Protein AF-A0A2P8DAR3-F1 (afdb_monomer)

Radius of gyration: 21.13 Å; Cα contacts (8 Å, |Δi|>4): 47; chains: 1; bounding box: 34×31×62 Å

Organism: NCBI:txid1434707

Foldseek 3Di:
DPVVVVVCVVCLVVVLLVQLVCQLPVVLLVVVQVVCVVVVNRDPVVSVVLCPDPVNVVSSVVSSVVRSVVSVVVVVVVVVVVVVVVVVVVVVVVVVVD

Sequence (98 aa):
MYEWESRRSKGKWKHILLTAVIWGTLLPVIITSFYLARNGELSFGNLFQVIFDDEFLLTWLKYFGGAFLFALVMWHLAKRKYESLRNRQKSDGSNMAH

Secondary structure (DSSP, 8-state):
-HHHHHHHHHTHHHHHHHHHHHHHHHHHHHHHHHHHHHTT---HHHHHHHHTSHHHHHHHHHHHHHHHHHHHHHHHHHHHHHHHHHHHHHHHHHHT--

Solvent-accessible surface area (backbone atoms only — not comparable to full-atom values): 5276 Å² total; per-residue (Å²): 126,66,60,62,62,54,56,50,60,80,38,43,66,60,49,36,50,49,51,11,53,51,52,12,48,48,50,56,51,52,54,50,51,49,54,31,48,74,71,71,58,66,40,73,68,53,52,51,55,49,63,74,30,69,69,42,48,56,50,34,51,54,40,25,54,51,33,35,52,49,37,51,51,52,50,52,52,53,51,55,52,48,55,54,52,51,53,50,53,53,54,57,57,56,66,73,76,111

Structure (mmCIF, N/CA/C/O backbone):
data_AF-A0A2P8DAR3-F1
#
_entry.id   AF-A0A2P8DAR3-F1
#
loop_
_atom_site.group_PDB
_atom_site.id
_atom_site.type_symbol
_atom_site.label_atom_id
_atom_site.label_alt_id
_atom_site.label_comp_id
_atom_site.label_asym_id
_atom_site.label_entity_id
_atom_site.label_seq_id
_atom_site.pdbx_PDB_ins_code
_atom_site.Cartn_x
_atom_site.Cartn_y
_atom_site.Cartn_z
_atom_site.occupancy
_atom_site.B_iso_or_equiv
_atom_site.auth_seq_id
_atom_site.auth_comp_id
_atom_site.auth_asym_id
_atom_site.auth_atom_id
_atom_site.pdbx_PDB_model_num
ATOM 1 N N . MET A 1 1 ? -7.556 -3.190 32.013 1.00 49.81 1 MET A N 1
ATOM 2 C CA . MET A 1 1 ? -8.559 -3.751 31.070 1.00 49.81 1 MET A CA 1
ATOM 3 C C . MET A 1 1 ? -9.135 -2.710 30.096 1.00 49.81 1 MET A C 1
ATOM 5 O O . MET A 1 1 ? -9.230 -3.028 28.923 1.00 49.81 1 MET A O 1
ATOM 9 N N . TYR A 1 2 ? -9.439 -1.471 30.515 1.00 52.28 2 TYR A N 1
ATOM 10 C CA . TYR A 1 2 ? -9.960 -0.399 29.633 1.00 52.28 2 TYR A CA 1
ATOM 11 C C . TYR A 1 2 ? -8.932 0.235 28.670 1.00 52.28 2 TYR A C 1
ATOM 13 O O . TYR A 1 2 ? -9.296 0.784 27.631 1.00 52.28 2 TYR A O 1
ATOM 21 N N . GLU A 1 3 ? -7.639 0.175 28.991 1.00 48.44 3 GLU A N 1
ATOM 22 C CA . GLU A 1 3 ? -6.623 0.915 28.231 1.00 48.44 3 GLU A CA 1
ATOM 23 C C . GLU A 1 3 ? -6.339 0.349 26.843 1.00 48.44 3 GLU A C 1
ATOM 25 O O . GLU A 1 3 ? -6.097 1.120 25.921 1.00 48.44 3 GLU A O 1
ATOM 30 N N . TRP A 1 4 ? -6.378 -0.971 26.661 1.00 56.06 4 TRP A N 1
ATOM 31 C CA . TRP A 1 4 ? -6.102 -1.563 25.352 1.00 56.06 4 TRP A CA 1
ATOM 32 C C . TRP A 1 4 ? -7.220 -1.251 24.351 1.00 56.06 4 TRP A C 1
ATOM 34 O O . TRP A 1 4 ? -6.942 -0.838 23.233 1.00 56.06 4 TRP A O 1
ATOM 44 N N . GLU A 1 5 ? -8.484 -1.350 24.762 1.00 55.44 5 GLU A N 1
ATOM 45 C CA . GLU A 1 5 ? -9.653 -1.061 23.917 1.00 55.44 5 GLU A CA 1
ATOM 46 C C . GLU A 1 5 ? -9.755 0.449 23.590 1.00 55.44 5 GLU A C 1
ATOM 48 O O . GLU A 1 5 ? -10.021 0.842 22.449 1.00 55.44 5 GLU A O 1
ATOM 53 N N . SER A 1 6 ? -9.406 1.306 24.559 1.00 53.75 6 SER A N 1
ATOM 54 C CA . SER A 1 6 ? -9.292 2.766 24.407 1.00 53.75 6 SER A CA 1
ATOM 55 C C . SER A 1 6 ? -8.129 3.191 23.493 1.00 53.75 6 SER A C 1
ATOM 57 O O . SER A 1 6 ? -8.324 3.978 22.563 1.00 53.75 6 SER A O 1
ATOM 59 N N . ARG A 1 7 ? -6.923 2.629 23.677 1.00 58.12 7 ARG A N 1
ATOM 60 C CA . ARG A 1 7 ? -5.739 2.944 22.852 1.00 58.12 7 ARG A CA 1
ATOM 61 C C . ARG A 1 7 ? -5.857 2.369 21.437 1.00 58.12 7 ARG A C 1
ATOM 63 O O . ARG A 1 7 ? -5.463 3.030 20.477 1.00 58.12 7 ARG A O 1
ATOM 70 N N . ARG A 1 8 ? -6.441 1.174 21.278 1.00 59.75 8 ARG A N 1
ATOM 71 C CA . ARG A 1 8 ? -6.624 0.515 19.974 1.00 59.75 8 ARG A CA 1
ATOM 72 C C . ARG A 1 8 ? -7.723 1.190 19.142 1.00 59.75 8 ARG A C 1
ATOM 74 O O . ARG A 1 8 ? -7.545 1.341 17.938 1.00 59.75 8 ARG A O 1
ATOM 81 N N . SER A 1 9 ? -8.817 1.663 19.752 1.00 58.78 9 SER A N 1
ATOM 82 C CA . SER A 1 9 ? -9.869 2.399 19.025 1.00 58.78 9 SER A CA 1
ATOM 83 C C . SER A 1 9 ? -9.419 3.795 18.571 1.00 58.78 9 SER A C 1
ATOM 85 O O . SER A 1 9 ? -9.645 4.141 17.411 1.00 58.78 9 SER A O 1
ATOM 87 N N . LYS A 1 10 ? -8.683 4.545 19.410 1.00 63.88 10 LYS A N 1
ATOM 88 C CA . LYS A 1 10 ? -8.112 5.864 19.058 1.00 63.88 10 LYS A CA 1
ATOM 89 C C . LYS A 1 10 ? -7.116 5.816 17.889 1.00 63.88 10 LYS A C 1
ATOM 91 O O . LYS A 1 10 ? -6.951 6.812 17.195 1.00 63.88 10 LYS A O 1
ATOM 96 N N . GLY A 1 11 ? -6.475 4.669 17.647 1.00 69.25 11 GLY A N 1
ATOM 97 C CA . GLY A 1 11 ? -5.493 4.470 16.573 1.00 69.25 11 GLY A CA 1
ATOM 98 C C . GLY A 1 11 ? -5.980 3.657 15.369 1.00 69.25 11 GLY A C 1
ATOM 99 O O . GLY A 1 11 ? -5.194 3.435 14.451 1.00 69.25 11 GLY A O 1
ATOM 100 N N . LYS A 1 12 ? -7.245 3.206 15.347 1.00 73.88 12 LYS A N 1
ATOM 101 C CA . LYS A 1 12 ? -7.778 2.275 14.332 1.00 73.88 12 LYS A CA 1
ATOM 102 C C . LYS A 1 12 ? -7.546 2.769 12.906 1.00 73.88 12 LYS A C 1
ATOM 104 O O . LYS A 1 12 ? -6.945 2.069 12.097 1.00 73.88 12 LYS A O 1
ATOM 109 N N . TRP A 1 13 ? -8.018 3.977 12.610 1.00 77.75 13 TRP A N 1
ATOM 110 C CA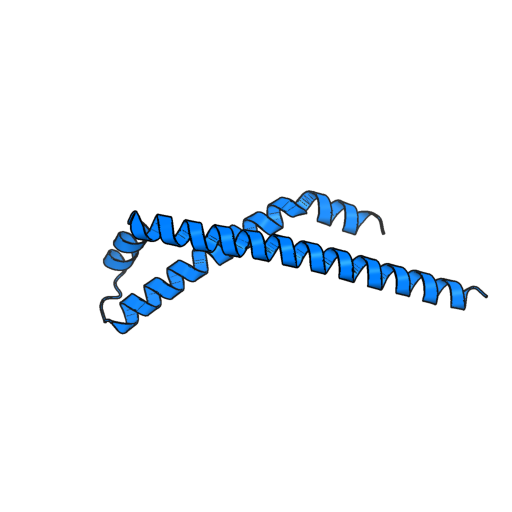 . TRP A 1 13 ? -7.913 4.553 11.271 1.00 77.75 13 TRP A CA 1
ATOM 111 C C . TRP A 1 13 ? -6.473 4.865 10.898 1.00 77.75 13 TRP A C 1
ATOM 113 O O . TRP A 1 13 ? -6.074 4.595 9.774 1.00 77.75 13 TRP A O 1
ATOM 123 N N . LYS A 1 14 ? -5.668 5.328 11.861 1.00 80.50 14 LYS A N 1
ATOM 124 C CA . LYS A 1 14 ? -4.239 5.566 11.647 1.00 80.50 14 LYS A CA 1
ATOM 125 C C . LYS A 1 14 ? -3.513 4.273 11.277 1.00 80.50 14 LYS A C 1
ATOM 127 O O . LYS A 1 14 ? -2.711 4.288 10.359 1.00 80.50 14 LYS A O 1
ATOM 132 N N . HIS A 1 15 ? -3.827 3.156 11.934 1.00 79.75 15 HIS A N 1
ATOM 133 C CA . HIS A 1 15 ? -3.242 1.855 11.614 1.00 79.75 15 HIS A CA 1
ATOM 134 C C . HIS A 1 15 ? -3.702 1.334 10.248 1.00 79.75 15 HIS A C 1
ATOM 136 O O . HIS A 1 15 ? -2.863 0.985 9.432 1.00 79.75 15 HIS A O 1
ATOM 142 N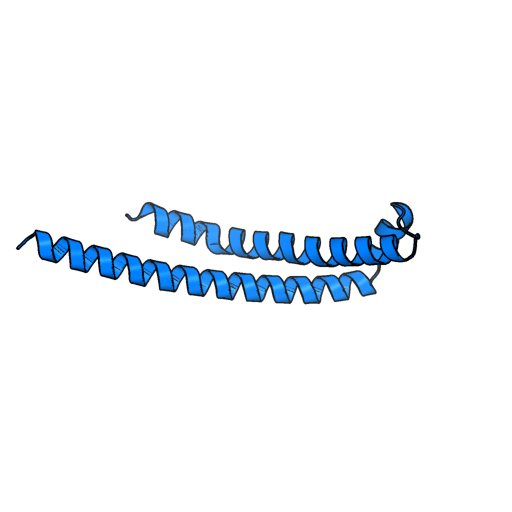 N . ILE A 1 16 ? -5.010 1.348 9.969 1.00 82.19 16 ILE A N 1
ATOM 143 C CA . ILE A 1 16 ? -5.566 0.884 8.686 1.00 82.19 16 ILE A CA 1
ATOM 144 C C . ILE A 1 16 ? -5.008 1.705 7.520 1.00 82.19 16 ILE A C 1
ATOM 146 O O . ILE A 1 16 ? -4.556 1.127 6.536 1.00 82.19 16 ILE A O 1
ATOM 150 N N . LEU A 1 17 ? -4.994 3.037 7.643 1.00 82.94 17 LEU A N 1
ATOM 151 C CA . LEU A 1 17 ? -4.438 3.926 6.625 1.00 82.94 17 LEU A CA 1
ATOM 152 C C . LEU A 1 17 ? -2.934 3.717 6.466 1.00 82.94 17 LEU A C 1
ATOM 154 O O . LEU A 1 17 ? -2.471 3.600 5.342 1.00 82.94 17 LEU A O 1
ATOM 158 N N . LEU A 1 18 ? -2.173 3.604 7.558 1.00 84.62 18 LEU A N 1
ATOM 159 C CA . LEU A 1 18 ? -0.735 3.344 7.483 1.00 84.62 18 LEU A CA 1
ATOM 160 C C . LEU A 1 18 ? -0.450 2.013 6.773 1.00 84.62 18 LEU A C 1
ATOM 162 O O . LEU A 1 18 ? 0.395 1.962 5.888 1.00 84.62 18 LEU A O 1
ATOM 166 N N . THR A 1 19 ? -1.172 0.946 7.117 1.00 83.06 19 THR A N 1
ATOM 167 C CA . THR A 1 19 ? -1.032 -0.359 6.461 1.00 83.06 19 THR A CA 1
ATOM 168 C C . THR A 1 19 ? -1.396 -0.274 4.980 1.00 83.06 19 THR A C 1
ATOM 170 O O . THR A 1 19 ? -0.648 -0.786 4.153 1.00 83.06 19 THR A O 1
ATOM 173 N N . ALA A 1 20 ? -2.490 0.406 4.634 1.00 84.81 20 ALA A N 1
ATOM 174 C CA . ALA A 1 20 ? -2.907 0.592 3.248 1.00 84.81 20 ALA A CA 1
ATOM 175 C C . ALA A 1 20 ? -1.895 1.416 2.439 1.00 84.81 20 ALA A C 1
ATOM 177 O O . ALA A 1 20 ? -1.558 1.030 1.327 1.00 84.81 20 ALA A O 1
ATOM 178 N N . VAL A 1 21 ? -1.364 2.506 3.005 1.00 86.12 21 VAL A N 1
ATOM 179 C CA . VAL A 1 21 ? -0.357 3.359 2.353 1.00 86.12 21 VAL A CA 1
ATOM 180 C C . VAL A 1 21 ? 0.947 2.597 2.168 1.00 86.12 21 VAL A C 1
ATOM 182 O O . VAL A 1 21 ? 1.469 2.565 1.058 1.00 86.12 21 VAL A O 1
ATOM 185 N N . ILE A 1 22 ? 1.463 1.960 3.224 1.00 87.06 22 ILE A N 1
ATOM 186 C CA . ILE A 1 22 ? 2.733 1.232 3.160 1.00 87.06 22 ILE A CA 1
ATOM 187 C C . ILE A 1 22 ? 2.622 0.116 2.131 1.00 87.06 22 ILE A C 1
ATOM 189 O O . ILE A 1 22 ? 3.377 0.115 1.169 1.00 87.06 22 ILE A O 1
ATOM 193 N N . TRP A 1 23 ? 1.666 -0.801 2.284 1.00 84.12 23 TRP A N 1
ATOM 194 C CA . TRP A 1 23 ? 1.581 -1.968 1.406 1.00 84.12 23 TRP A CA 1
ATOM 195 C C . TRP A 1 23 ? 1.069 -1.628 0.012 1.00 84.12 23 TRP A C 1
ATOM 197 O O . TRP A 1 23 ? 1.591 -2.160 -0.964 1.00 84.12 23 TRP A O 1
ATOM 207 N N . GLY A 1 24 ? 0.107 -0.712 -0.092 1.00 84.62 24 GLY A N 1
ATOM 208 C CA . GLY A 1 24 ? -0.414 -0.230 -1.368 1.00 84.62 24 GLY A CA 1
ATOM 209 C C . GLY A 1 24 ? 0.630 0.507 -2.202 1.00 84.62 24 GLY A C 1
ATOM 210 O O . GLY A 1 24 ? 0.522 0.494 -3.419 1.00 84.62 24 GLY A O 1
ATOM 211 N N . THR A 1 25 ? 1.662 1.084 -1.575 1.00 86.44 25 THR A N 1
ATOM 212 C CA . THR A 1 25 ? 2.766 1.759 -2.278 1.00 86.44 25 THR A CA 1
ATOM 213 C C . THR A 1 25 ? 3.975 0.848 -2.476 1.00 86.44 25 THR A C 1
ATOM 215 O O . THR A 1 25 ? 4.526 0.809 -3.572 1.00 86.44 25 THR A O 1
ATOM 218 N N . LEU A 1 26 ? 4.379 0.072 -1.463 1.00 87.94 26 LEU A N 1
ATOM 219 C CA . LEU A 1 26 ? 5.555 -0.800 -1.565 1.00 87.94 26 LEU A CA 1
ATOM 220 C C . LEU A 1 26 ? 5.390 -1.851 -2.662 1.00 87.94 26 LEU A C 1
ATOM 222 O O . LEU A 1 26 ? 6.319 -2.076 -3.429 1.00 87.94 26 LEU A O 1
ATOM 226 N N . LEU A 1 27 ? 4.227 -2.508 -2.721 1.00 86.88 27 LEU A N 1
ATOM 227 C CA . LEU A 1 27 ? 3.982 -3.602 -3.660 1.00 86.88 27 LEU A CA 1
ATOM 228 C C . LEU A 1 27 ? 4.154 -3.177 -5.125 1.00 86.88 27 LEU A C 1
ATOM 230 O O . LEU A 1 27 ? 4.986 -3.783 -5.800 1.00 86.88 27 LEU A O 1
ATOM 234 N N . PRO A 1 28 ? 3.448 -2.150 -5.637 1.00 88.25 28 PRO A N 1
ATOM 235 C CA . PRO A 1 28 ? 3.605 -1.737 -7.029 1.00 88.25 28 PRO A CA 1
ATOM 236 C C . PRO A 1 28 ? 5.014 -1.221 -7.335 1.00 88.25 28 PRO A C 1
ATOM 238 O O . PRO A 1 28 ? 5.533 -1.514 -8.412 1.00 88.25 28 PRO A O 1
ATOM 241 N N . VAL A 1 29 ? 5.677 -0.537 -6.394 1.00 89.06 29 VAL A N 1
ATOM 242 C CA . VAL A 1 29 ? 7.071 -0.093 -6.575 1.00 89.06 29 VAL A CA 1
ATOM 243 C C . VAL A 1 29 ? 8.016 -1.289 -6.696 1.00 89.06 29 VAL A C 1
ATOM 245 O O . VAL A 1 29 ? 8.822 -1.330 -7.621 1.00 89.06 29 VAL A O 1
ATOM 248 N N . ILE A 1 30 ? 7.905 -2.291 -5.819 1.00 90.56 30 ILE A N 1
ATOM 249 C CA . ILE A 1 30 ? 8.729 -3.510 -5.872 1.00 90.56 30 ILE A CA 1
ATOM 250 C C . ILE A 1 30 ? 8.478 -4.285 -7.167 1.00 90.56 30 ILE A C 1
ATOM 252 O O . ILE A 1 30 ? 9.435 -4.686 -7.826 1.00 90.56 30 ILE A O 1
ATOM 256 N N . ILE A 1 31 ? 7.213 -4.471 -7.555 1.00 90.31 31 ILE A N 1
ATOM 257 C CA . ILE A 1 31 ? 6.840 -5.179 -8.789 1.00 90.31 31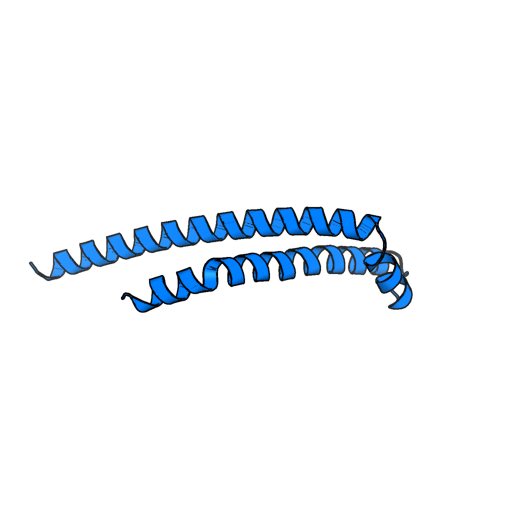 ILE A CA 1
ATOM 258 C C . ILE A 1 31 ? 7.445 -4.477 -10.010 1.00 90.31 31 ILE A C 1
ATOM 260 O O . ILE A 1 31 ? 8.063 -5.125 -10.851 1.00 90.31 31 ILE A O 1
ATOM 264 N N . THR A 1 32 ? 7.327 -3.152 -10.071 1.00 89.00 32 THR A N 1
ATOM 265 C CA . THR A 1 32 ? 7.862 -2.336 -11.171 1.00 89.00 32 THR A CA 1
ATOM 266 C C . THR A 1 32 ? 9.386 -2.355 -11.193 1.00 89.00 32 THR A C 1
ATOM 268 O O . THR A 1 32 ? 9.991 -2.538 -12.246 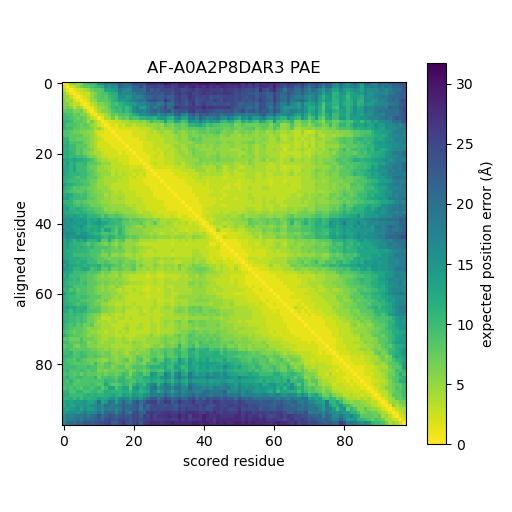1.00 89.00 32 THR A O 1
ATOM 271 N N . SER A 1 33 ? 10.018 -2.255 -10.022 1.00 90.19 33 SER A N 1
ATOM 272 C CA . SER A 1 33 ? 11.476 -2.347 -9.889 1.00 90.19 33 SER A CA 1
ATOM 273 C C . SER A 1 33 ? 11.983 -3.697 -10.390 1.00 90.19 33 SER A C 1
ATOM 275 O O . SER A 1 33 ? 12.965 -3.760 -11.122 1.00 90.19 33 SER A O 1
ATOM 277 N N . PHE A 1 34 ? 11.294 -4.785 -10.039 1.00 93.44 34 PHE A N 1
ATOM 278 C CA . PHE A 1 34 ? 11.642 -6.128 -10.489 1.00 93.44 34 PHE A CA 1
ATOM 279 C C . PHE A 1 34 ? 11.433 -6.309 -11.997 1.00 93.44 34 PHE A C 1
ATOM 281 O O . PHE A 1 34 ? 12.264 -6.926 -12.659 1.00 93.44 34 PHE A O 1
ATOM 288 N N . TYR A 1 35 ? 10.357 -5.746 -12.552 1.00 90.69 35 TYR A N 1
ATOM 289 C CA . TYR A 1 35 ? 10.095 -5.758 -13.992 1.00 90.69 35 TYR A CA 1
ATOM 290 C C . TYR A 1 35 ? 11.208 -5.048 -14.778 1.00 90.69 35 TYR A C 1
ATOM 292 O O . TYR A 1 35 ? 11.773 -5.625 -15.705 1.00 90.69 35 TYR A O 1
ATOM 300 N N . LEU A 1 36 ? 11.602 -3.848 -14.343 1.00 91.62 36 LEU A N 1
ATOM 301 C CA . LEU A 1 36 ? 12.708 -3.097 -14.946 1.00 91.62 36 LEU A CA 1
ATOM 302 C C . LEU A 1 36 ? 14.054 -3.812 -14.773 1.00 91.62 36 LEU A C 1
ATOM 304 O O . LEU A 1 36 ? 14.848 -3.870 -15.710 1.00 91.62 36 LEU A O 1
ATOM 308 N N . ALA A 1 37 ? 14.303 -4.408 -13.602 1.00 91.94 37 ALA A N 1
ATOM 309 C CA . ALA A 1 37 ? 15.511 -5.193 -13.340 1.00 91.94 37 ALA A CA 1
ATOM 310 C C . ALA A 1 37 ? 15.619 -6.397 -14.276 1.00 91.94 37 ALA A C 1
ATOM 312 O O . ALA A 1 37 ? 16.687 -6.661 -14.826 1.00 91.94 37 ALA A O 1
ATOM 313 N N . ARG A 1 38 ? 14.506 -7.103 -14.494 1.00 93.31 38 ARG A N 1
ATOM 314 C CA . ARG A 1 38 ? 14.442 -8.254 -15.395 1.00 93.31 38 ARG A CA 1
ATOM 315 C C . ARG A 1 38 ? 14.733 -7.872 -16.846 1.00 93.31 38 ARG A C 1
ATOM 317 O O . ARG A 1 38 ? 15.346 -8.666 -17.552 1.00 93.31 38 ARG A O 1
ATOM 324 N N . ASN A 1 39 ? 14.327 -6.679 -17.268 1.00 91.62 39 ASN A N 1
ATOM 325 C CA . ASN A 1 39 ? 14.568 -6.177 -18.621 1.00 91.62 39 ASN A CA 1
ATOM 326 C C . ASN A 1 39 ? 15.952 -5.522 -18.786 1.00 91.62 39 ASN A C 1
ATOM 328 O O . ASN A 1 39 ? 16.300 -5.114 -19.887 1.00 91.62 39 ASN A O 1
ATOM 332 N N . GLY A 1 40 ? 16.753 -5.422 -17.717 1.00 91.06 40 GLY A N 1
ATOM 333 C CA . GLY A 1 40 ? 18.057 -4.750 -17.749 1.00 91.06 40 GLY A CA 1
ATOM 334 C C . GLY A 1 40 ? 17.971 -3.220 -17.813 1.00 91.06 40 GLY A C 1
ATOM 335 O O . GLY A 1 40 ? 18.978 -2.557 -18.033 1.00 91.06 40 GLY A O 1
ATOM 336 N N . GLU A 1 41 ? 16.786 -2.651 -17.590 1.00 90.38 41 GLU A N 1
ATOM 337 C CA . GLU A 1 41 ? 16.492 -1.216 -17.705 1.00 90.38 41 GLU A CA 1
ATOM 338 C C . GLU A 1 41 ? 16.405 -0.522 -16.338 1.00 90.38 41 GLU A C 1
ATOM 340 O O . GLU A 1 41 ? 15.967 0.630 -16.237 1.00 90.38 41 GLU A O 1
ATOM 345 N N . LEU A 1 42 ? 16.802 -1.215 -15.264 1.00 89.69 42 LEU A N 1
ATOM 346 C CA . LEU A 1 42 ? 16.764 -0.664 -13.916 1.00 89.69 42 LEU A CA 1
ATOM 347 C C . LEU A 1 42 ? 17.801 0.451 -13.766 1.00 89.69 42 LEU A C 1
ATOM 349 O O . LEU A 1 42 ? 18.977 0.220 -13.492 1.00 89.69 42 LEU A O 1
ATOM 353 N N . SER A 1 43 ? 17.320 1.679 -13.883 1.00 91.56 43 SER A N 1
ATOM 354 C CA . SER A 1 43 ? 18.030 2.887 -13.497 1.00 91.56 43 SER A CA 1
ATOM 355 C C . SER A 1 43 ? 17.125 3.740 -12.615 1.00 91.56 43 SER A C 1
ATOM 357 O O . SER A 1 43 ? 15.898 3.673 -12.715 1.00 91.56 43 SER A O 1
ATOM 359 N N . PHE A 1 44 ? 17.719 4.568 -11.752 1.00 87.38 44 PHE A N 1
ATOM 360 C CA . PHE A 1 44 ? 16.941 5.502 -10.936 1.00 87.38 44 PHE A CA 1
ATOM 361 C C . PHE A 1 44 ? 16.094 6.446 -11.803 1.00 87.38 44 PHE A C 1
ATOM 363 O O . PHE A 1 44 ? 14.950 6.710 -11.455 1.00 87.38 44 PHE A O 1
ATOM 370 N N . GLY A 1 45 ? 16.616 6.898 -12.951 1.00 89.56 45 GLY A N 1
ATOM 371 C CA . GLY A 1 45 ? 15.884 7.766 -13.878 1.00 89.56 45 GLY A CA 1
ATOM 372 C C . GLY A 1 45 ? 14.621 7.108 -14.437 1.00 89.56 45 GLY A C 1
ATOM 373 O O . GLY A 1 45 ? 13.540 7.685 -14.336 1.00 89.56 45 GLY A O 1
ATOM 374 N N . ASN A 1 46 ? 14.742 5.875 -14.938 1.00 88.25 46 ASN A N 1
ATOM 375 C CA . ASN A 1 46 ? 13.611 5.123 -15.489 1.00 88.25 46 ASN A CA 1
ATOM 376 C C . ASN A 1 46 ? 12.579 4.793 -14.407 1.00 88.25 46 ASN A C 1
ATOM 378 O O . ASN A 1 46 ? 11.381 4.941 -14.624 1.00 88.25 46 ASN A O 1
ATOM 382 N N . LEU A 1 47 ? 13.039 4.394 -13.216 1.00 88.38 47 LEU A N 1
ATOM 383 C CA . LEU A 1 47 ? 12.155 4.106 -12.091 1.00 88.38 47 LEU A CA 1
ATOM 384 C C . LEU A 1 47 ? 11.327 5.340 -11.704 1.00 88.38 47 LEU A C 1
ATOM 386 O O . LEU A 1 47 ? 10.120 5.231 -11.512 1.00 88.38 47 LEU A O 1
ATOM 390 N N . PHE A 1 48 ? 11.961 6.511 -11.611 1.00 89.12 48 PHE A N 1
ATOM 391 C CA . PHE A 1 48 ? 11.258 7.750 -11.293 1.00 89.12 48 PHE A CA 1
ATOM 392 C C . PHE A 1 48 ? 10.259 8.141 -12.380 1.00 89.12 48 PHE A C 1
ATOM 394 O O . PHE A 1 48 ? 9.130 8.482 -12.044 1.00 89.12 48 PHE A O 1
ATOM 401 N N . GLN A 1 49 ? 10.631 8.044 -13.659 1.00 89.50 49 GLN A N 1
ATOM 402 C CA . GLN A 1 49 ? 9.699 8.313 -14.755 1.00 89.50 49 GLN A CA 1
ATOM 403 C C . GLN A 1 49 ? 8.464 7.413 -14.688 1.00 89.50 49 GLN A C 1
ATOM 405 O O . GLN A 1 49 ? 7.353 7.921 -14.764 1.00 89.50 49 GLN A O 1
ATOM 410 N N . VAL A 1 50 ? 8.646 6.108 -14.463 1.00 88.75 50 VAL A N 1
ATOM 411 C CA . VAL A 1 50 ? 7.526 5.162 -14.367 1.00 88.75 50 VAL A CA 1
ATOM 412 C C . VAL A 1 50 ? 6.670 5.421 -13.126 1.00 88.75 50 VAL A C 1
ATOM 414 O O . VAL A 1 50 ? 5.453 5.350 -13.209 1.00 88.75 50 VAL A O 1
ATOM 417 N N . ILE A 1 51 ? 7.262 5.747 -11.973 1.00 87.06 51 ILE A N 1
ATOM 418 C CA . ILE A 1 51 ? 6.498 6.011 -10.737 1.00 87.06 51 ILE A CA 1
ATOM 419 C C . ILE A 1 51 ? 5.617 7.263 -10.857 1.00 87.06 51 ILE A C 1
ATOM 421 O O . ILE A 1 51 ? 4.546 7.316 -10.253 1.00 87.06 51 ILE A O 1
ATOM 425 N N . PHE A 1 52 ? 6.071 8.274 -11.598 1.00 86.94 52 PHE A N 1
ATOM 426 C CA . PHE A 1 52 ? 5.332 9.521 -11.802 1.00 86.94 52 PHE A CA 1
ATOM 427 C C . PHE A 1 52 ? 4.407 9.499 -13.023 1.00 86.94 52 PHE A C 1
ATOM 429 O O . PHE A 1 52 ? 3.766 10.509 -13.302 1.00 86.94 52 PHE A O 1
ATOM 436 N N . ASP A 1 53 ? 4.323 8.369 -13.723 1.00 91.81 53 ASP A N 1
ATOM 437 C CA . ASP A 1 53 ? 3.433 8.201 -14.862 1.00 91.81 53 ASP A CA 1
ATOM 438 C C . ASP A 1 53 ? 1.975 7.960 -14.428 1.00 91.81 53 ASP A C 1
ATOM 440 O O . ASP A 1 53 ? 1.688 7.328 -13.402 1.00 91.81 53 ASP A O 1
ATOM 444 N N . ASP A 1 54 ? 1.032 8.436 -15.238 1.00 90.88 54 ASP A N 1
ATOM 445 C CA . ASP A 1 54 ? -0.401 8.368 -14.946 1.00 90.88 54 ASP A CA 1
ATOM 446 C C . ASP A 1 54 ? -0.905 6.913 -14.910 1.00 90.88 54 ASP A C 1
ATOM 448 O O . ASP A 1 54 ? -1.758 6.554 -14.087 1.00 90.88 54 ASP A O 1
ATOM 452 N N . GLU A 1 55 ? -0.341 6.032 -15.743 1.00 89.00 55 GLU A N 1
ATOM 453 C CA . GLU A 1 55 ? -0.666 4.601 -15.734 1.00 89.00 55 GLU A CA 1
ATOM 454 C C . GLU A 1 55 ? -0.253 3.925 -14.421 1.00 89.00 55 GLU A C 1
ATOM 456 O O . GLU A 1 55 ? -0.990 3.091 -13.863 1.00 89.00 55 GLU A O 1
ATOM 461 N N . PHE A 1 56 ? 0.908 4.310 -13.886 1.00 88.56 56 PHE A N 1
ATOM 462 C CA . PHE A 1 56 ? 1.371 3.821 -12.597 1.00 88.56 56 PHE A CA 1
ATOM 463 C C . PHE A 1 56 ? 0.484 4.337 -11.467 1.00 88.56 56 PHE A C 1
ATOM 465 O O . PHE A 1 56 ? 0.117 3.548 -10.598 1.00 88.56 56 PHE A O 1
ATOM 472 N N . LEU A 1 57 ? 0.059 5.604 -11.490 1.00 87.62 57 LEU A N 1
ATOM 473 C CA . LEU A 1 57 ? -0.850 6.169 -10.484 1.00 87.62 57 LEU A CA 1
ATOM 474 C C . LEU A 1 57 ? -2.202 5.443 -10.443 1.00 87.62 57 LEU A C 1
ATOM 476 O O . LEU A 1 57 ? -2.701 5.119 -9.361 1.00 87.62 57 LEU A O 1
ATOM 480 N N . LEU A 1 58 ? -2.781 5.121 -11.603 1.00 88.69 58 LEU A N 1
ATOM 481 C CA . LEU A 1 58 ? -4.014 4.329 -11.686 1.00 88.69 58 LEU A CA 1
ATOM 482 C C . LEU A 1 58 ? -3.820 2.915 -11.133 1.00 88.69 58 LEU A C 1
ATOM 484 O O . LEU A 1 58 ? -4.691 2.378 -10.440 1.00 88.69 58 LEU A O 1
ATOM 488 N N . THR A 1 59 ? -2.674 2.304 -11.423 1.00 87.50 59 THR A N 1
ATOM 489 C CA . THR A 1 59 ? -2.313 0.985 -10.900 1.00 87.50 59 THR A CA 1
ATOM 490 C C . THR A 1 59 ? -2.123 1.038 -9.386 1.00 87.50 59 THR A C 1
ATOM 492 O O . THR A 1 59 ? -2.720 0.241 -8.660 1.00 87.50 59 THR A O 1
ATOM 495 N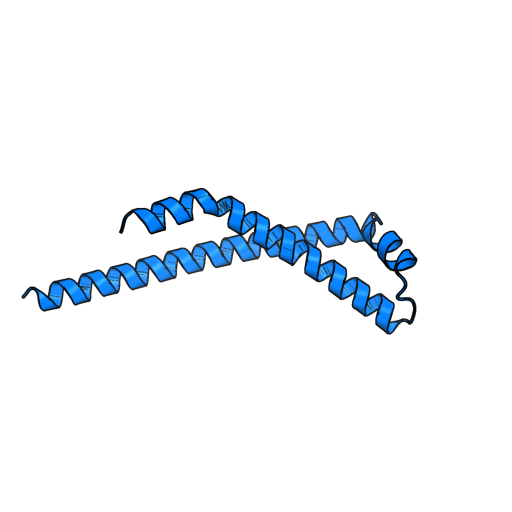 N . TRP A 1 60 ? -1.380 2.023 -8.890 1.00 89.31 60 TRP A N 1
ATOM 496 C CA . TRP A 1 60 ? -1.176 2.288 -7.471 1.00 89.31 60 TRP A CA 1
ATOM 497 C C . TRP A 1 60 ? -2.506 2.466 -6.738 1.00 89.31 60 TRP A C 1
ATOM 499 O O . TRP A 1 60 ? -2.714 1.833 -5.705 1.00 89.31 60 TRP A O 1
ATOM 509 N N . LEU A 1 61 ? -3.454 3.222 -7.300 1.00 89.69 61 LEU A N 1
ATOM 510 C CA . LEU A 1 61 ? -4.771 3.430 -6.695 1.00 89.69 61 LEU A CA 1
ATOM 511 C C . LEU A 1 61 ? -5.550 2.113 -6.529 1.00 89.69 61 LEU A C 1
ATOM 513 O O . LEU A 1 61 ? -6.190 1.897 -5.496 1.00 89.69 61 LEU A O 1
ATOM 517 N N . LYS A 1 62 ? -5.459 1.195 -7.502 1.00 88.44 62 LYS A N 1
ATOM 518 C CA . LYS A 1 62 ? -6.066 -0.147 -7.411 1.00 88.44 62 LYS A CA 1
ATOM 519 C C . LYS A 1 62 ? -5.437 -0.973 -6.287 1.00 88.44 62 LYS A C 1
ATOM 521 O O . LYS A 1 62 ? -6.162 -1.555 -5.4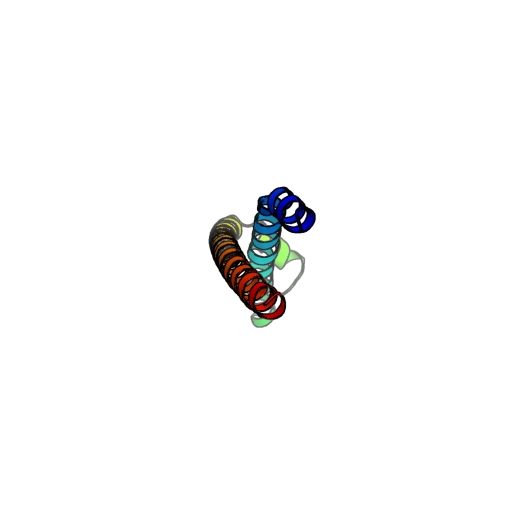77 1.00 88.44 62 LYS A O 1
ATOM 526 N N . TYR A 1 63 ? -4.105 -1.002 -6.203 1.00 86.88 63 TYR A N 1
ATOM 527 C CA . TYR A 1 63 ? -3.389 -1.712 -5.136 1.00 86.88 63 TYR A CA 1
ATOM 528 C C . TYR A 1 63 ? -3.666 -1.109 -3.759 1.00 86.88 63 TYR A C 1
ATOM 530 O O . TYR A 1 63 ? -3.895 -1.848 -2.801 1.00 86.88 63 TYR A O 1
ATOM 538 N N . PHE A 1 64 ? -3.719 0.218 -3.662 1.00 87.56 64 PHE A N 1
ATOM 539 C CA . PHE A 1 64 ? -4.079 0.935 -2.447 1.00 87.56 64 PHE A CA 1
ATOM 540 C C . PHE A 1 64 ? -5.490 0.572 -1.977 1.00 87.56 64 PHE A C 1
ATOM 542 O O . PHE A 1 64 ? -5.676 0.212 -0.813 1.00 87.56 64 PHE A O 1
ATOM 549 N N . GLY A 1 65 ? -6.475 0.582 -2.880 1.00 88.12 65 GLY A N 1
ATOM 550 C CA . GLY A 1 65 ? -7.843 0.159 -2.576 1.00 88.12 65 GLY A CA 1
ATOM 551 C C . GLY A 1 65 ? -7.914 -1.289 -2.079 1.00 88.12 65 GLY A C 1
ATOM 552 O O . GLY A 1 65 ? -8.567 -1.569 -1.072 1.00 88.12 65 GLY A O 1
ATOM 553 N N . GLY A 1 66 ? -7.183 -2.203 -2.724 1.00 88.56 66 GLY A N 1
ATOM 554 C CA . GLY A 1 66 ? -7.081 -3.602 -2.298 1.00 88.56 66 GLY A CA 1
ATOM 555 C C . GLY A 1 66 ? -6.443 -3.763 -0.913 1.00 88.56 66 GLY A C 1
ATOM 556 O O . GLY A 1 66 ? -7.001 -4.440 -0.048 1.00 88.56 66 GLY A O 1
ATOM 557 N N . ALA A 1 67 ? -5.315 -3.094 -0.665 1.00 87.81 67 ALA A N 1
ATOM 558 C CA . ALA A 1 67 ? -4.628 -3.106 0.627 1.00 87.81 67 ALA A CA 1
ATOM 559 C C . ALA A 1 67 ? -5.490 -2.495 1.744 1.00 87.81 67 ALA A C 1
ATOM 561 O O . ALA A 1 67 ? -5.489 -2.987 2.874 1.00 87.81 67 ALA A O 1
ATOM 562 N N . PHE A 1 68 ? -6.272 -1.462 1.428 1.00 87.81 68 PHE A N 1
ATOM 563 C CA . PHE A 1 68 ? -7.216 -0.843 2.351 1.00 87.81 68 PHE A CA 1
ATOM 564 C C . PHE A 1 68 ? -8.356 -1.791 2.740 1.00 87.81 68 PHE A C 1
ATOM 566 O O . PHE A 1 68 ? -8.629 -1.973 3.931 1.00 87.81 68 PHE A O 1
ATOM 573 N N . LEU A 1 69 ? -8.982 -2.454 1.763 1.00 89.31 69 LEU A N 1
ATOM 574 C CA . LEU A 1 69 ? -10.006 -3.471 2.021 1.00 89.31 69 LEU A CA 1
ATOM 575 C C . LEU A 1 69 ? -9.440 -4.640 2.834 1.00 89.31 69 LEU A C 1
ATOM 577 O O . LEU A 1 69 ? -10.052 -5.069 3.812 1.00 89.31 69 LEU A O 1
ATOM 581 N N . PHE A 1 70 ? -8.241 -5.110 2.492 1.00 87.19 70 PHE A N 1
ATOM 582 C CA . PHE A 1 70 ? -7.552 -6.152 3.246 1.00 87.19 70 PHE A CA 1
ATOM 583 C C . PHE A 1 70 ? -7.303 -5.736 4.703 1.00 87.19 70 PHE A C 1
ATOM 585 O O . PHE A 1 70 ? -7.619 -6.488 5.627 1.00 87.19 70 PHE A O 1
ATOM 592 N N . ALA A 1 71 ? -6.809 -4.518 4.937 1.00 86.19 71 ALA A N 1
ATOM 593 C CA . ALA A 1 71 ? -6.582 -3.991 6.280 1.00 86.19 71 ALA A CA 1
ATOM 594 C C . ALA A 1 71 ? -7.886 -3.891 7.095 1.00 86.19 71 ALA A C 1
ATOM 596 O O . ALA A 1 71 ? -7.890 -4.204 8.290 1.00 86.19 71 ALA A O 1
ATOM 597 N N . LEU A 1 72 ? -9.008 -3.527 6.463 1.00 87.50 72 LEU A N 1
ATOM 598 C CA . LEU A 1 72 ? -10.331 -3.531 7.097 1.00 87.50 72 LEU A CA 1
ATOM 599 C C . LEU A 1 72 ? -10.775 -4.939 7.510 1.00 87.50 72 LEU A C 1
ATOM 601 O O . LEU A 1 72 ? -11.236 -5.131 8.640 1.00 87.50 72 LEU A O 1
ATOM 605 N N . VAL A 1 73 ? -10.609 -5.929 6.6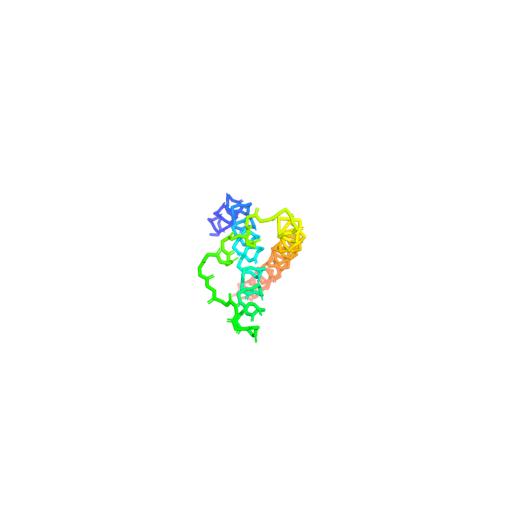31 1.00 87.31 73 VAL A N 1
ATOM 606 C CA . VAL A 1 73 ? -10.947 -7.332 6.921 1.00 87.31 73 VAL A CA 1
ATOM 607 C C . VAL A 1 73 ? -10.081 -7.869 8.057 1.00 87.31 73 VAL A C 1
ATOM 609 O O . VAL A 1 73 ? -10.603 -8.427 9.025 1.00 87.31 73 VAL A O 1
ATOM 612 N N . MET A 1 74 ? -8.769 -7.647 7.994 1.00 83.81 74 MET A N 1
ATOM 613 C CA . MET A 1 74 ? -7.832 -8.080 9.032 1.00 83.81 74 MET A CA 1
ATOM 614 C C . MET A 1 74 ? -8.142 -7.438 10.381 1.00 83.81 74 MET A C 1
ATOM 616 O O . MET A 1 74 ? -8.113 -8.110 11.414 1.00 83.81 74 MET A O 1
ATOM 620 N N . TRP A 1 75 ? -8.520 -6.160 10.385 1.00 83.44 75 TRP A N 1
ATOM 621 C CA . TRP A 1 75 ? -8.995 -5.495 11.589 1.00 83.44 75 TRP A CA 1
ATOM 622 C C . TRP A 1 75 ? -10.247 -6.167 12.165 1.00 83.44 75 TRP A C 1
ATOM 624 O O . TRP A 1 75 ? -10.318 -6.426 13.370 1.00 83.44 75 TRP A O 1
ATOM 634 N N . HIS A 1 76 ? -11.233 -6.462 11.316 1.00 84.38 76 HIS A N 1
ATOM 635 C CA . HIS A 1 76 ? -12.477 -7.102 11.732 1.00 84.38 76 HIS A CA 1
ATOM 636 C C . HIS A 1 76 ? -12.234 -8.499 12.326 1.00 84.38 76 HIS A C 1
ATOM 638 O O . HIS A 1 76 ? -12.733 -8.814 13.409 1.00 84.38 76 HIS A O 1
ATOM 644 N N . LEU A 1 77 ? -11.397 -9.313 11.677 1.00 83.62 77 LEU A N 1
ATOM 645 C CA . LEU A 1 77 ? -11.005 -10.635 12.173 1.00 83.62 77 LEU A CA 1
ATOM 646 C C . LEU A 1 77 ? -10.255 -10.548 13.506 1.00 83.62 77 LEU A C 1
ATOM 648 O O . LEU A 1 77 ? -10.542 -11.311 14.431 1.00 83.62 77 LEU A O 1
ATOM 652 N N . ALA A 1 78 ? -9.335 -9.590 13.641 1.00 80.75 78 ALA A N 1
ATOM 653 C CA . ALA A 1 78 ? -8.592 -9.382 14.878 1.00 80.75 78 ALA A CA 1
ATOM 654 C C . ALA A 1 78 ? -9.507 -8.976 16.044 1.00 80.75 78 ALA A C 1
ATOM 656 O O . ALA A 1 78 ? -9.288 -9.429 17.170 1.00 80.75 78 ALA A O 1
ATOM 657 N N . LYS A 1 79 ? -10.545 -8.168 15.784 1.00 79.19 79 LYS A N 1
ATOM 658 C CA . LYS A 1 79 ? -11.571 -7.827 16.781 1.00 79.19 79 LYS A CA 1
ATOM 659 C C . LYS A 1 79 ? -12.324 -9.078 17.236 1.00 79.19 79 LYS A C 1
ATOM 661 O O . LYS A 1 79 ? -12.378 -9.355 18.432 1.00 79.19 79 LYS A O 1
ATOM 666 N N . ARG A 1 80 ? -12.822 -9.876 16.287 1.00 80.50 80 ARG A N 1
ATOM 667 C CA . ARG A 1 80 ? -13.595 -11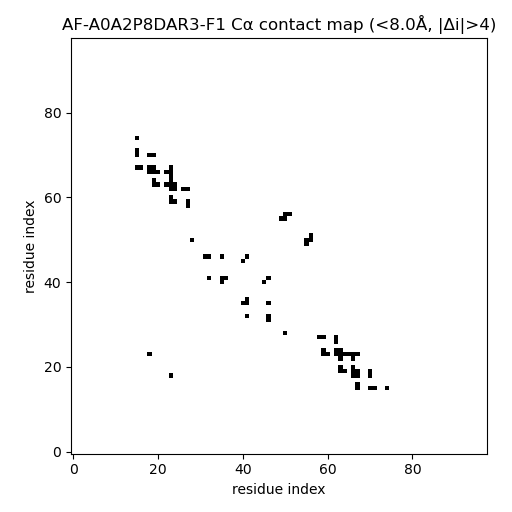.093 16.576 1.00 80.50 80 ARG A CA 1
ATOM 668 C C . ARG A 1 80 ? -12.784 -12.124 17.370 1.00 80.50 80 ARG A C 1
ATOM 670 O O . ARG A 1 80 ? -13.287 -12.716 18.323 1.00 80.50 80 ARG A O 1
ATOM 677 N N . LYS A 1 81 ? -11.503 -12.308 17.024 1.00 81.12 81 LYS A N 1
ATOM 678 C CA . LYS A 1 81 ? -10.591 -13.210 17.749 1.00 81.12 81 LYS A CA 1
ATOM 679 C C . LYS A 1 81 ? -10.339 -12.738 19.183 1.00 81.12 81 LYS A C 1
ATOM 681 O O . LYS A 1 81 ? -10.304 -13.559 20.095 1.00 81.12 81 LYS A O 1
ATOM 686 N N . TYR A 1 82 ? -10.199 -11.430 19.391 1.00 78.06 82 TYR A N 1
ATOM 687 C CA . TYR A 1 82 ? -10.015 -10.872 20.728 1.00 78.06 82 TYR A CA 1
ATOM 688 C C . TYR A 1 82 ? -11.243 -11.070 21.624 1.00 78.06 82 TYR A C 1
ATOM 690 O O . TYR A 1 82 ? -11.100 -11.517 22.759 1.00 78.06 82 TYR A O 1
ATOM 698 N N . GLU A 1 83 ? -12.447 -10.802 21.114 1.00 80.06 83 GLU A N 1
ATOM 699 C CA . GLU A 1 83 ? -13.696 -11.022 21.858 1.00 80.06 83 GLU A CA 1
ATOM 700 C C . GLU A 1 83 ? -13.858 -12.493 22.269 1.00 80.06 83 GLU A C 1
ATOM 702 O O . GLU A 1 83 ? -14.203 -12.787 23.413 1.00 80.06 83 GLU A O 1
ATOM 707 N N . SER A 1 84 ? -13.515 -13.428 21.377 1.00 81.75 84 SER A N 1
ATOM 708 C CA . SER A 1 84 ? -13.528 -14.860 21.687 1.00 81.75 84 SER A CA 1
ATOM 709 C C . SER A 1 84 ? -12.553 -15.241 22.807 1.00 81.75 84 SER A C 1
ATOM 711 O O . SER A 1 84 ? -12.928 -16.010 23.692 1.00 81.75 84 SER A O 1
ATOM 713 N N . LEU A 1 85 ? -11.321 -14.723 22.790 1.00 80.44 85 LEU A N 1
ATOM 714 C CA . LEU A 1 85 ? -10.324 -14.996 23.834 1.00 80.44 85 LEU A CA 1
ATOM 715 C C . LEU A 1 85 ? -10.733 -14.390 25.181 1.00 80.44 85 LEU A C 1
ATOM 717 O O . LEU A 1 85 ? -10.601 -15.038 26.216 1.00 80.44 85 LEU A O 1
ATOM 721 N N . ARG A 1 86 ? -11.301 -13.180 25.161 1.00 77.44 86 ARG A N 1
ATOM 722 C CA . ARG A 1 86 ? -11.850 -12.515 26.349 1.00 77.44 86 ARG A CA 1
ATOM 723 C C . ARG A 1 86 ? -12.982 -13.324 26.983 1.00 77.44 86 ARG A C 1
ATOM 725 O O . ARG A 1 86 ? -13.028 -13.437 28.205 1.00 77.44 86 ARG A O 1
ATOM 732 N N . ASN A 1 87 ? -13.884 -13.880 26.175 1.00 81.62 87 ASN A N 1
ATOM 733 C CA . ASN A 1 87 ? -14.990 -14.691 26.684 1.00 81.62 87 ASN A CA 1
ATOM 734 C C . ASN A 1 87 ? -14.493 -15.991 27.331 1.00 81.62 87 ASN A C 1
ATOM 736 O O . ASN A 1 87 ? -15.002 -16.361 28.383 1.00 81.62 87 ASN A O 1
ATOM 740 N N . ARG A 1 88 ? -13.453 -16.620 26.767 1.00 81.19 88 ARG A N 1
ATOM 741 C CA . ARG A 1 88 ? -12.808 -17.802 27.366 1.00 81.19 88 ARG A CA 1
ATOM 742 C C . ARG A 1 88 ? -12.098 -17.490 28.686 1.00 81.19 88 ARG A C 1
ATOM 744 O O . ARG A 1 88 ? -12.267 -18.218 29.652 1.00 81.19 88 ARG A O 1
ATOM 751 N N . GLN A 1 89 ? -11.369 -16.376 28.774 1.00 76.75 89 GLN A N 1
ATOM 752 C CA . GLN A 1 89 ? -10.738 -15.966 30.039 1.00 76.75 89 GLN A CA 1
ATOM 753 C C . GLN A 1 89 ? -11.758 -15.674 31.144 1.00 76.75 89 GLN A C 1
ATOM 755 O O . GLN A 1 89 ? -11.499 -15.955 32.311 1.00 76.75 89 GLN A O 1
ATOM 760 N N . LYS A 1 90 ? -12.921 -15.115 30.792 1.00 73.44 90 LYS A N 1
ATOM 761 C CA . LYS A 1 90 ? -14.004 -14.891 31.755 1.00 73.44 90 LYS A CA 1
ATOM 762 C C . LYS A 1 90 ? -14.631 -16.195 32.251 1.00 73.44 90 LYS A C 1
ATOM 764 O O . LYS A 1 90 ? -14.922 -16.272 33.438 1.00 73.44 90 LYS A O 1
ATOM 769 N N . SER A 1 91 ? -14.829 -17.184 31.376 1.00 72.44 91 SER A N 1
ATOM 770 C CA . SER A 1 91 ? -15.395 -18.480 31.773 1.00 72.44 91 SER A CA 1
ATOM 771 C C . SER A 1 91 ? -14.423 -19.324 32.600 1.00 72.44 91 SER A C 1
ATOM 773 O O . SER A 1 91 ? -14.838 -19.952 33.566 1.00 72.44 91 SER A O 1
ATOM 775 N N . ASP A 1 92 ? -13.127 -19.307 32.276 1.00 66.75 92 ASP A N 1
ATOM 776 C CA . ASP A 1 92 ? -12.120 -20.035 33.063 1.00 66.75 92 ASP A CA 1
ATOM 777 C C . ASP A 1 92 ? -11.875 -19.377 34.428 1.00 66.75 92 ASP A C 1
ATOM 779 O O . ASP A 1 92 ? -11.727 -20.070 35.430 1.00 66.75 92 ASP A O 1
ATOM 783 N N . GLY A 1 93 ? -11.901 -18.041 34.501 1.00 62.53 93 GLY A N 1
ATOM 784 C CA . GLY A 1 93 ? -11.783 -17.315 35.767 1.00 62.53 93 GLY A CA 1
ATOM 785 C C . GLY A 1 93 ? -12.986 -17.491 36.700 1.00 62.53 93 GLY A C 1
ATOM 786 O O . GLY A 1 93 ? -12.811 -17.468 37.915 1.00 62.53 93 GLY A O 1
ATOM 787 N N . SER A 1 94 ? -14.198 -17.697 36.167 1.00 58.25 94 SER A N 1
ATOM 788 C CA . SER A 1 94 ? -15.381 -17.977 36.996 1.00 58.25 94 SER A CA 1
ATOM 789 C C . SER A 1 94 ? -15.405 -19.405 37.541 1.00 58.25 94 SER A C 1
ATOM 791 O O . SER A 1 94 ? -15.947 -19.622 38.617 1.00 58.25 94 SER A O 1
ATOM 793 N N . ASN A 1 95 ? -14.794 -20.363 36.836 1.00 58.22 95 ASN A N 1
ATOM 794 C CA . ASN A 1 95 ? -14.714 -21.763 37.269 1.00 58.22 95 ASN A CA 1
ATOM 795 C C . ASN A 1 95 ? -13.676 -22.015 38.377 1.00 58.22 95 ASN A C 1
ATOM 797 O O . ASN A 1 95 ? -13.691 -23.085 38.967 1.00 58.22 95 ASN A O 1
ATOM 801 N N . MET A 1 96 ? -12.781 -21.061 38.658 1.00 54.09 96 MET A N 1
ATOM 802 C CA . MET A 1 96 ? -11.824 -21.144 39.776 1.00 54.09 96 MET A CA 1
ATOM 803 C C . MET A 1 96 ? -12.301 -20.418 41.044 1.00 54.09 96 MET A C 1
ATOM 805 O O . MET A 1 96 ? -11.632 -20.483 42.072 1.00 54.09 96 MET A O 1
ATOM 809 N N . ALA A 1 97 ? -13.410 -19.677 40.965 1.00 54.34 97 ALA A N 1
ATOM 810 C CA . ALA A 1 97 ? -13.992 -18.947 42.094 1.00 54.34 97 ALA A CA 1
ATOM 811 C C . ALA A 1 97 ? -15.102 -19.737 42.821 1.00 54.34 97 ALA A C 1
ATOM 813 O O . ALA A 1 97 ? -15.640 -19.249 43.815 1.00 54.34 97 ALA A O 1
ATOM 814 N N . HIS A 1 98 ? -15.432 -20.928 42.316 1.00 48.00 98 HIS A N 1
ATOM 815 C CA . HIS A 1 98 ? -16.309 -21.928 42.924 1.00 48.00 98 HIS A CA 1
ATOM 816 C C . HIS A 1 98 ? -15.487 -23.148 43.330 1.00 48.00 98 HIS A C 1
ATOM 818 O O . HIS A 1 98 ? -15.858 -23.763 44.353 1.00 48.00 98 HIS A O 1
#

Mean predicted aligned error: 9.07 Å

pLDDT: mean 80.65, std 12.21, range [48.0, 93.44]

=== Feature glossary ===
Key to the feature types in this record:

Secondary structure (8-state, DSSP). Secondary structure is the local, repeating backbone conformation. DSSP classifies it into eight states by reading the hydrogen-bond network: three helix types (H, G, I), two β types (E, B), two non-regular types (T, S), and unstructured coil (-).

Backbone torsions (φ/ψ). Backbone dihedral angles. Every residue except chain termini has a φ (preceding-C → N → Cα → C) and a ψ (N → Cα → C → next-N). They are reported in degrees following the IUPAC sign convention. Secondary structure is essentially a statement about which (φ, ψ) basin each residue occupies.

Predicted aligned error. Predicted Aligned Error (PAE) is an AlphaFold confidence matrix: entry (i, j) is the expected error in the position of residue j, in ångströms, when the prediction is superimposed on the true structure at residue i. Low PAE within a block of residues means that block is internally rigid and well-predicted; high PAE between two blocks means their relative placement is uncertain even if each block individually is confident.

B-factor. B-factor (Debye–Waller factor) reflects atomic displacement in the crystal lattice. It is an experimental observable (units Å²), not a prediction; low values mean the atom is pinned down, high values mean it moves or is heterogeneous across the crystal.

Secondary structure (3-state, P-SEA). Three-state secondary structure (P-SEA) collapses the eight DSSP classes into helix (a), strand (b), and coil (c). P-SEA assigns these from Cα geometry alone — distances and angles — without requiring backbone oxygens, so it works on any Cα trace.

Sequence. Primary structure: the covalent order of the twenty standard amino acids along the backbone. Two proteins with the same sequence will (almost always) fold to the same structure; two with 30% identity often share a fold but not the details.

pLDDT. pLDDT is the predicted lDDT-Cα score: AlphaFold's confidence that the local environment of each residue (all inter-atomic distances within 15 Å) is correctly placed. It is a per-residue number between 0 and 100, with higher meaning more reliable.

InterPro / GO / CATH / organism. Functional annotations link the protein to curated databases. InterPro entries identify conserved domains and families by matching the sequence against member-database signatures (Pfam, PROSITE, CDD, …). Gene Ontology (GO) terms describe molecular function, biological process, and cellular component in a controlled vocabulary. CATH places the structure in a hierarchical fold classification (Cl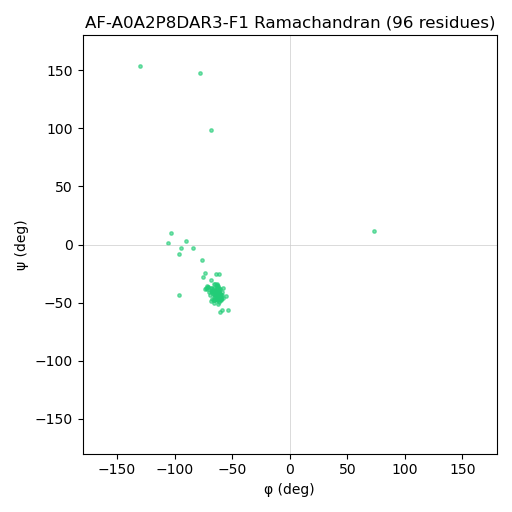ass/Architecture/Topology/Homologous-superfamily). The organism is the source species.

Contact-map, Ramachandran, and PAE plots. Three diagnostic plots accompany the record. The Cα contact map visualizes the tertiary structure as a 2D adjacency matrix (8 Å cutoff, sequence-local contacts suppressed). The Ramachandran plot shows the distribution of backbone (φ, ψ) torsions, with points in the α and β basins reflecting secondary structure content. The PAE plot shows AlphaFold's inter-residue confidence as a color matrix.

mmCIF coordinates. The mmCIF table is the protein's shape written out atom by atom. For each backbone N, Cα, C, and carbonyl O, it records an (x, y, z) coordinate triple in Å plus the residue type, chain letter, and residue number.

Radius of gyration, Cα contacts, bounding box. Three whole-structure scalars: the radius of gyration (RMS distance of Cα from centroid, in Å), the count of Cα–Cα contacts (pairs closer than 8 Å and separated by more than four residues in sequence — i.e. tertiary, not local, contacts), and the bounding-box dimensions. Together they distinguish compact globular folds from extended fibres or disordered chains.

Foldseek 3Di. The Foldseek 3Di string encodes local tertiary geometry as a 20-letter alphabet — one character per residue — derived from the relative positions of nearby Cα atoms. Unlike the amino-acid sequence, 3Di is a direct function of the 3D structure, so two proteins with the same fold have similar 3Di strings even at low sequence identity.

Rendered structure images. Six rendered views show the 3D structure from the faces of a cube — i.e. along ±x, ±y, ±z. Rendering representation is drawn randomly per protein from cartoon (secondary-structure ribbons), sticks (backbone bonds), or molecular surface; coloring is either N→C rainbow (blue at the N-terminus through red at the C-terminus) or one color per chain.

Nearest PDB structures. The Foldseek neighbor list gives the closest experimentally determined structures in the PDB, ranked by structural alignment. TM-score near 1 means near-identical fold; near 0.3 means only rough topology match. This is how one finds what a novel AlphaFold prediction most resembles in the solved-structure universe.

Solvent-accessible surface area. SASA measures how much of the protein is reachable by solvent. It is computed by rolling a water-sized probe over the atomic surface and summing the exposed area (Å²). Per-residue SASA distinguishes core (buried, low SASA) from surface (exposed, high SASA) residues; total SASA is a whole-molecule size measure.